Protein AF-Q6JB19-F1 (afdb_monomer)

Solvent-accessible surface area (backbone atoms only — not comparable to full-atom values): 7077 Å² total; per-residue (Å²): 92,61,46,56,47,86,50,74,66,35,45,54,51,34,51,50,53,53,51,49,28,61,75,71,71,52,89,55,83,44,68,68,30,57,92,76,58,48,98,79,58,56,62,70,59,52,50,54,46,61,73,43,38,40,74,28,71,65,30,75,40,88,61,74,46,76,37,69,64,70,34,75,41,70,28,79,96,45,40,95,74,32,62,53,69,74,66,66,60,74,92,77,86,74,80,76,62,95,85,64,61,60,29,41,38,76,72,64,78,41,59,97,89,110

InterPro domains:
  IPR002780 Hydrogenase formation HypD protein [PF01924] (2-114)
  IPR002780 Hydrogenase formation HypD protein [PTHR30149] (2-113)
  IPR042243 HypD, domain 1 [G3DSA:3.40.50.11740] (1-96)

Radius of gyration: 19.49 Å; Cα contacts (8 Å, |Δi|>4): 110; chains: 1; bounding box: 41×41×51 Å

pLDDT: mean 92.57, std 7.98, range [67.5, 98.38]

Organism: NCBI:txid197229

Foldseek 3Di:
DEAFDDDPVRVVVRVVVVVVCVVVVHDDYYYSPVVQADPVGDPVVVVVCVVFKDFDQWDQDQLQGIDGRPDIDGDPVVLVVHPCNVVVDDDDDDHDDPPDPVSCVVVVNDDPVD

Nearest PDB structures (foldseek):
  3vys-assembly1_B  TM=9.336E-01  e=6.534E-08  Thermococcus kodakarensis KOD1

Structure (mmCIF, N/CA/C/O backbone):
data_AF-Q6JB19-F1
#
_entry.id   AF-Q6JB19-F1
#
loop_
_atom_site.group_PDB
_atom_site.id
_atom_site.type_symbol
_atom_site.label_atom_id
_atom_site.label_alt_id
_atom_site.label_comp_id
_atom_site.label_asym_id
_atom_site.label_entity_id
_atom_site.label_seq_id
_atom_site.pdbx_PDB_ins_code
_atom_site.Cartn_x
_atom_site.Cartn_y
_atom_site.Cartn_z
_atom_site.occupancy
_atom_site.B_iso_or_equiv
_atom_site.auth_seq_id
_atom_site.auth_comp_id
_atom_site.auth_asym_id
_atom_site.auth_atom_id
_atom_site.pdbx_PDB_model_num
ATOM 1 N N . ASN A 1 1 ? 3.219 -0.061 -13.173 1.00 87.38 1 ASN A N 1
ATOM 2 C CA . ASN A 1 1 ? 3.644 -0.260 -11.761 1.00 87.38 1 ASN A CA 1
ATOM 3 C C . ASN A 1 1 ? 4.060 -1.709 -11.581 1.00 87.38 1 ASN A C 1
ATOM 5 O O . ASN A 1 1 ? 3.433 -2.565 -12.189 1.00 87.38 1 ASN A O 1
ATOM 9 N N . VAL A 1 2 ? 5.086 -1.999 -10.777 1.00 97.00 2 VAL A N 1
ATOM 10 C CA . VAL A 1 2 ? 5.561 -3.378 -10.551 1.00 97.00 2 VAL A CA 1
ATOM 11 C C . VAL A 1 2 ? 5.640 -3.652 -9.051 1.00 97.00 2 VAL A C 1
ATOM 13 O O . VAL A 1 2 ? 6.305 -2.914 -8.328 1.00 97.00 2 VAL A O 1
ATOM 16 N N . VAL A 1 3 ? 4.965 -4.703 -8.581 1.00 97.69 3 VAL A N 1
ATOM 17 C CA . VAL A 1 3 ? 5.111 -5.202 -7.205 1.00 97.69 3 VAL A CA 1
ATOM 18 C C . VAL A 1 3 ? 6.442 -5.944 -7.100 1.00 97.69 3 VAL A C 1
ATOM 20 O O . VAL A 1 3 ? 6.624 -6.966 -7.761 1.00 97.69 3 VAL A O 1
ATOM 23 N N . SER A 1 4 ? 7.353 -5.429 -6.274 1.00 98.00 4 SER A N 1
ATOM 24 C CA . SER A 1 4 ? 8.721 -5.936 -6.105 1.00 98.00 4 SER A CA 1
ATOM 25 C C . SER A 1 4 ? 8.906 -6.628 -4.759 1.00 98.00 4 SER A C 1
ATOM 27 O O . SER A 1 4 ? 8.290 -6.243 -3.763 1.00 98.00 4 SER A O 1
ATOM 29 N N . GLY A 1 5 ? 9.803 -7.613 -4.722 1.00 97.12 5 GLY A N 1
ATOM 30 C CA . GLY A 1 5 ? 10.428 -8.049 -3.475 1.00 97.12 5 GLY A CA 1
ATOM 31 C C . GLY A 1 5 ? 11.489 -7.057 -2.985 1.00 97.12 5 GLY A C 1
ATOM 32 O O . GLY A 1 5 ? 11.659 -5.972 -3.549 1.00 97.12 5 GLY A O 1
ATOM 33 N N . PHE A 1 6 ? 12.205 -7.442 -1.930 1.00 97.75 6 PHE A N 1
ATOM 34 C CA . PHE A 1 6 ? 13.195 -6.594 -1.253 1.00 97.75 6 PHE A CA 1
ATOM 35 C C . PHE A 1 6 ? 14.644 -7.038 -1.484 1.00 97.75 6 PHE A C 1
ATOM 37 O O . PHE A 1 6 ? 15.563 -6.331 -1.074 1.00 97.75 6 PHE A O 1
ATOM 44 N N . GLU A 1 7 ? 14.868 -8.183 -2.138 1.00 97.81 7 GLU A N 1
ATOM 45 C CA . GLU A 1 7 ? 16.225 -8.614 -2.467 1.00 97.81 7 GLU A CA 1
ATOM 46 C C . GLU A 1 7 ? 16.804 -7.724 -3.575 1.00 97.81 7 GLU A C 1
ATOM 48 O O . GLU A 1 7 ? 16.058 -7.269 -4.449 1.00 97.81 7 GLU A O 1
ATOM 53 N N . PRO A 1 8 ? 18.131 -7.503 -3.623 1.00 97.75 8 PRO A N 1
ATOM 54 C CA . PRO A 1 8 ? 18.742 -6.650 -4.643 1.00 97.75 8 PRO A CA 1
ATOM 55 C C . PRO A 1 8 ? 18.337 -7.027 -6.074 1.00 97.75 8 PRO A C 1
ATOM 57 O O . PRO A 1 8 ? 18.073 -6.154 -6.901 1.00 97.75 8 PRO A O 1
ATOM 60 N N . LEU A 1 9 ? 18.231 -8.330 -6.356 1.00 97.62 9 LEU A N 1
ATOM 61 C CA . LEU A 1 9 ? 17.818 -8.824 -7.667 1.00 97.62 9 LEU A CA 1
ATOM 62 C C . LEU A 1 9 ? 16.342 -8.528 -7.971 1.00 97.62 9 LEU A C 1
ATOM 64 O O . LEU A 1 9 ? 16.021 -8.229 -9.119 1.00 97.62 9 LEU A O 1
ATOM 68 N N . ASP A 1 10 ? 15.464 -8.558 -6.963 1.00 98.12 10 ASP A N 1
ATOM 69 C CA . ASP A 1 10 ? 14.048 -8.222 -7.146 1.00 98.12 10 ASP A CA 1
ATOM 70 C C . ASP A 1 10 ? 13.877 -6.771 -7.579 1.00 98.12 10 ASP A C 1
ATOM 72 O O . ASP A 1 10 ? 13.127 -6.473 -8.510 1.00 98.12 10 ASP A O 1
ATOM 76 N N . ILE A 1 11 ? 14.620 -5.876 -6.925 1.00 98.12 11 ILE A N 1
ATOM 77 C CA . ILE A 1 11 ? 14.585 -4.442 -7.202 1.00 98.12 11 ILE A CA 1
ATOM 78 C C . ILE A 1 11 ? 15.095 -4.177 -8.622 1.00 98.12 11 ILE A C 1
ATOM 80 O O . ILE A 1 11 ? 14.429 -3.491 -9.399 1.00 98.12 11 ILE A O 1
ATOM 84 N N . VAL A 1 12 ? 16.243 -4.755 -8.996 1.00 98.25 12 VAL A N 1
ATOM 85 C CA . VAL A 1 12 ? 16.825 -4.578 -10.339 1.00 98.25 12 VAL A CA 1
ATOM 86 C C . VAL A 1 12 ? 15.901 -5.135 -11.424 1.00 98.25 12 VAL A C 1
ATOM 88 O O . VAL A 1 12 ? 15.672 -4.469 -12.435 1.00 98.25 12 VAL A O 1
ATOM 91 N N . GLN A 1 13 ? 15.322 -6.320 -11.217 1.00 98.25 13 GLN A N 1
ATOM 92 C CA . GLN A 1 13 ? 14.381 -6.905 -12.169 1.00 98.25 13 GLN A CA 1
ATOM 93 C C . GLN A 1 13 ? 13.105 -6.063 -12.298 1.00 98.25 13 GLN A C 1
ATOM 95 O O . GLN A 1 13 ? 12.630 -5.848 -13.411 1.00 98.25 13 GLN A O 1
ATOM 100 N N . SER A 1 14 ? 12.570 -5.543 -11.192 1.00 98.25 14 SER A N 1
ATOM 101 C CA . SER A 1 14 ? 11.372 -4.695 -11.206 1.00 98.25 14 SER A CA 1
ATOM 102 C C . SER A 1 14 ? 11.607 -3.374 -11.940 1.00 98.25 14 SER A C 1
ATOM 104 O O . SER A 1 14 ? 10.743 -2.933 -12.697 1.00 98.25 14 SER A O 1
ATOM 106 N N . ILE A 1 15 ? 12.793 -2.769 -11.791 1.00 98.12 15 ILE A N 1
ATOM 107 C CA . ILE A 1 15 ? 13.198 -1.596 -12.581 1.00 98.12 15 ILE A CA 1
ATOM 108 C C . ILE A 1 15 ? 13.261 -1.952 -14.070 1.00 98.12 15 ILE A C 1
ATOM 110 O O . ILE A 1 15 ? 12.735 -1.211 -14.896 1.00 98.12 15 ILE A O 1
ATOM 114 N N . TRP A 1 16 ? 13.856 -3.093 -14.424 1.00 98.25 16 TRP A N 1
ATOM 115 C CA . TRP A 1 16 ? 13.910 -3.546 -15.815 1.00 98.25 16 TRP A CA 1
ATOM 116 C C . TRP A 1 16 ? 12.510 -3.762 -16.415 1.00 98.25 16 TRP A C 1
ATOM 118 O O . TRP A 1 16 ? 12.249 -3.278 -17.514 1.00 98.25 16 TRP A O 1
ATOM 128 N N . MET A 1 17 ? 11.586 -4.386 -15.679 1.00 98.25 17 MET A N 1
ATOM 129 C CA . MET A 1 17 ? 10.189 -4.560 -16.106 1.00 98.25 17 MET A CA 1
ATOM 130 C C . MET A 1 17 ? 9.480 -3.212 -16.322 1.00 98.25 17 MET A C 1
ATOM 132 O O . MET A 1 17 ? 8.790 -3.028 -17.324 1.00 98.25 17 MET A O 1
ATOM 136 N N . LEU A 1 18 ? 9.695 -2.229 -15.435 1.00 98.06 18 LEU A N 1
ATOM 137 C CA . LEU A 1 18 ? 9.173 -0.867 -15.617 1.00 98.06 18 LEU A CA 1
ATOM 138 C C . LEU A 1 18 ? 9.723 -0.209 -16.890 1.00 98.06 18 LEU A C 1
ATOM 140 O O . LEU A 1 18 ? 8.965 0.404 -17.640 1.00 98.06 18 LEU A O 1
ATOM 144 N N . LEU A 1 19 ? 11.026 -0.348 -17.154 1.00 98.12 19 LEU A N 1
ATOM 145 C CA . LEU A 1 19 ? 11.652 0.181 -18.368 1.00 98.12 19 LEU A CA 1
ATOM 146 C C . LEU A 1 19 ? 11.090 -0.483 -19.631 1.00 98.12 19 LEU A C 1
ATOM 148 O O . LEU A 1 19 ? 10.843 0.213 -20.613 1.00 98.12 19 LEU A O 1
ATOM 152 N N . GLN A 1 20 ? 10.833 -1.794 -19.606 1.00 98.19 20 GLN A N 1
ATOM 153 C CA . GLN A 1 20 ? 10.183 -2.485 -20.722 1.00 98.19 20 GLN A CA 1
ATOM 154 C C . GLN A 1 20 ? 8.776 -1.951 -20.986 1.00 98.19 20 GLN A C 1
ATOM 156 O O . GLN A 1 20 ? 8.464 -1.634 -22.128 1.00 98.19 20 GLN A O 1
ATOM 161 N N . GLN A 1 21 ? 7.949 -1.765 -19.949 1.00 97.94 21 GLN A N 1
ATOM 162 C CA . GLN A 1 21 ? 6.626 -1.155 -20.126 1.00 97.94 21 GLN A CA 1
ATOM 163 C C . GLN A 1 21 ? 6.711 0.233 -20.774 1.00 97.94 21 GLN A C 1
ATOM 165 O O . GLN A 1 21 ? 5.914 0.541 -21.658 1.00 97.94 21 GLN A O 1
ATOM 170 N N . LEU A 1 22 ? 7.689 1.057 -20.379 1.00 97.56 22 LEU A N 1
ATOM 171 C CA . LEU A 1 22 ? 7.903 2.378 -20.980 1.00 97.56 22 LEU A CA 1
ATOM 172 C C . LEU A 1 22 ? 8.278 2.288 -22.466 1.00 97.56 22 LEU A C 1
ATOM 174 O O . LEU A 1 22 ? 7.722 3.032 -23.275 1.00 97.56 22 LEU A O 1
ATOM 178 N N . VAL A 1 23 ? 9.190 1.380 -22.830 1.00 98.25 23 VAL A N 1
ATOM 179 C CA . VAL A 1 23 ? 9.603 1.144 -24.226 1.00 98.25 23 VAL A CA 1
ATOM 180 C C . VAL A 1 23 ? 8.428 0.642 -25.066 1.00 98.25 23 VAL A C 1
ATOM 182 O O . VAL A 1 23 ? 8.179 1.164 -26.153 1.00 98.25 23 VAL A O 1
ATOM 185 N N . ASP A 1 24 ? 7.663 -0.304 -24.526 1.00 97.94 24 ASP A N 1
ATOM 186 C CA . ASP A 1 24 ? 6.516 -0.926 -25.190 1.00 97.94 24 ASP A CA 1
ATOM 187 C C . ASP A 1 24 ? 5.248 -0.055 -25.144 1.00 97.94 24 ASP A C 1
ATOM 189 O O . ASP A 1 24 ? 4.219 -0.423 -25.712 1.00 97.94 24 ASP A O 1
ATOM 193 N N . ARG A 1 25 ? 5.294 1.099 -24.460 1.00 97.62 25 ARG A N 1
ATOM 194 C CA . ARG A 1 25 ? 4.150 1.991 -24.196 1.00 97.62 25 ARG A CA 1
ATOM 195 C C . ARG A 1 25 ? 2.958 1.285 -23.537 1.00 97.62 25 ARG A C 1
ATOM 197 O O . ARG A 1 25 ? 1.803 1.620 -23.803 1.00 97.62 25 ARG A O 1
ATOM 204 N N . ARG A 1 26 ? 3.235 0.320 -22.663 1.00 97.69 26 ARG A N 1
ATOM 205 C CA . ARG A 1 26 ? 2.228 -0.368 -21.847 1.00 97.69 26 ARG A CA 1
ATOM 206 C C . ARG A 1 26 ? 2.090 0.319 -20.491 1.00 97.69 26 ARG A C 1
ATOM 208 O O . ARG A 1 26 ? 3.030 0.929 -19.987 1.00 97.69 26 ARG A O 1
ATOM 215 N N . CYS A 1 27 ? 0.904 0.225 -19.901 1.00 96.31 27 CYS A N 1
ATOM 216 C CA . CYS A 1 27 ? 0.623 0.731 -18.561 1.00 96.31 27 CYS A CA 1
ATOM 217 C C . CYS A 1 27 ? -0.146 -0.339 -17.789 1.00 96.31 27 CYS A C 1
ATOM 219 O O . CYS A 1 27 ? -1.373 -0.340 -17.739 1.00 96.31 27 CYS A O 1
ATOM 221 N N . GLU A 1 28 ? 0.596 -1.292 -17.235 1.00 96.81 28 GLU A N 1
ATOM 222 C CA . GLU A 1 28 ? 0.047 -2.449 -16.537 1.00 96.81 28 GLU A CA 1
ATOM 223 C C . GLU A 1 28 ? 0.605 -2.544 -15.113 1.00 96.81 28 GLU A C 1
ATOM 225 O O . GLU A 1 28 ? 1.679 -2.020 -14.773 1.00 96.81 28 GLU A O 1
ATOM 230 N N . VAL A 1 29 ? -0.152 -3.221 -14.251 1.00 96.50 29 VAL A N 1
ATOM 231 C CA . VAL A 1 29 ? 0.338 -3.655 -12.944 1.00 96.50 29 VAL A CA 1
ATOM 232 C C . VAL A 1 29 ? 0.913 -5.050 -13.111 1.00 96.50 29 VAL A C 1
ATOM 234 O O . VAL A 1 29 ? 0.184 -5.998 -13.387 1.00 96.50 29 VAL A O 1
ATOM 237 N N . GLU A 1 30 ? 2.220 -5.175 -12.928 1.00 97.50 30 GLU A N 1
ATOM 238 C CA . GLU A 1 30 ? 2.898 -6.465 -12.950 1.00 97.50 30 GLU A CA 1
ATOM 239 C C . GLU A 1 30 ? 3.335 -6.869 -11.545 1.00 97.50 30 GLU A C 1
ATOM 241 O O . GLU A 1 30 ? 3.533 -6.040 -10.656 1.00 97.50 30 GLU A O 1
ATOM 246 N N . ASN A 1 31 ? 3.508 -8.170 -11.347 1.00 97.75 31 ASN A N 1
ATOM 247 C CA . ASN A 1 31 ? 3.969 -8.732 -10.089 1.00 97.75 31 ASN A CA 1
ATOM 248 C C . ASN A 1 31 ? 5.291 -9.459 -10.333 1.00 97.75 31 ASN A C 1
ATOM 250 O O . ASN A 1 31 ? 5.296 -10.539 -10.924 1.00 97.75 31 ASN A O 1
ATOM 254 N N . GLN A 1 32 ? 6.400 -8.856 -9.907 1.00 97.81 32 GLN A N 1
ATOM 255 C CA . GLN A 1 32 ? 7.714 -9.498 -9.883 1.00 97.81 32 GLN A CA 1
ATOM 256 C C . GLN A 1 32 ? 7.814 -10.435 -8.669 1.00 97.81 32 GLN A C 1
ATOM 258 O O . GLN A 1 32 ? 8.372 -11.529 -8.762 1.00 97.81 32 GLN A O 1
ATOM 263 N N . TYR A 1 33 ? 7.160 -10.081 -7.560 1.00 97.56 33 TYR A N 1
ATOM 264 C CA . TYR A 1 33 ? 7.209 -10.814 -6.297 1.00 97.56 33 TYR A CA 1
ATOM 265 C C . TYR A 1 33 ? 6.252 -12.025 -6.208 1.00 97.56 33 TYR A C 1
ATOM 267 O O . TYR A 1 33 ? 5.724 -12.347 -5.139 1.00 97.56 33 TYR A O 1
ATOM 275 N N . LYS A 1 34 ? 6.049 -12.753 -7.318 1.00 95.62 34 LYS A N 1
ATOM 276 C CA . LYS A 1 34 ? 5.063 -13.856 -7.441 1.00 95.62 34 LYS A CA 1
ATOM 277 C C . LYS A 1 34 ? 5.251 -14.995 -6.439 1.00 95.62 34 LYS A C 1
ATOM 279 O O . LYS A 1 34 ? 4.320 -15.747 -6.179 1.00 95.62 34 LYS A O 1
ATOM 284 N N . ARG A 1 35 ? 6.459 -15.138 -5.885 1.00 95.75 35 ARG A N 1
ATOM 285 C CA . ARG A 1 35 ? 6.765 -16.159 -4.874 1.00 95.75 35 ARG A CA 1
ATOM 286 C C . ARG A 1 35 ? 6.020 -15.954 -3.552 1.00 95.75 35 ARG A C 1
ATOM 288 O O . ARG A 1 35 ? 5.860 -16.924 -2.823 1.00 95.75 35 ARG A O 1
ATOM 295 N N . LEU A 1 36 ? 5.582 -14.728 -3.243 1.00 95.56 36 LEU A N 1
ATOM 296 C CA . LEU A 1 36 ? 4.828 -14.419 -2.020 1.00 95.56 36 LEU A CA 1
ATOM 297 C C . LEU A 1 36 ? 3.516 -13.681 -2.285 1.00 95.56 36 LEU A C 1
ATOM 299 O O . LEU A 1 36 ? 2.531 -13.938 -1.596 1.00 95.56 36 LEU A O 1
ATOM 303 N N . VAL A 1 37 ? 3.483 -12.764 -3.253 1.00 97.00 37 VAL A N 1
ATOM 304 C CA . VAL A 1 37 ? 2.287 -11.959 -3.517 1.00 97.00 37 VAL A CA 1
ATOM 305 C C . VAL A 1 37 ? 1.380 -12.707 -4.485 1.00 97.00 37 VAL A C 1
ATOM 307 O O . VAL A 1 37 ? 1.714 -12.859 -5.660 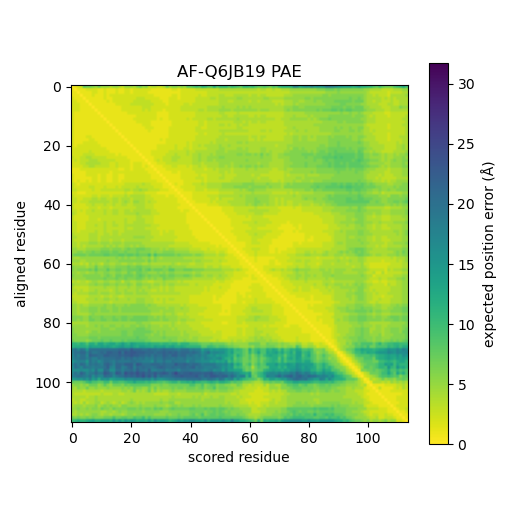1.00 97.00 37 VAL A O 1
ATOM 310 N N . GLN A 1 38 ? 0.227 -13.154 -3.990 1.00 96.25 38 GLN A N 1
ATOM 311 C CA . GLN A 1 38 ? -0.831 -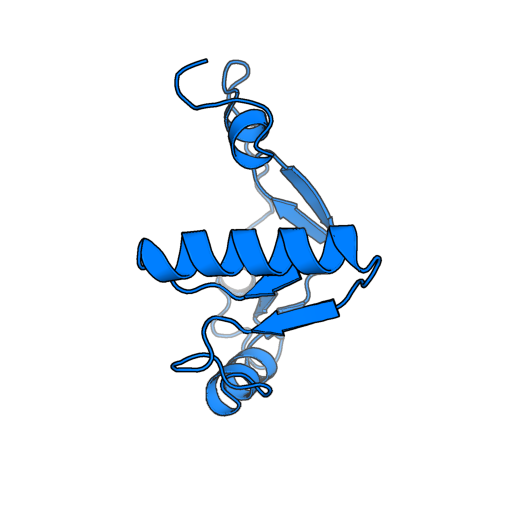13.748 -4.807 1.00 96.25 38 GLN A CA 1
ATOM 312 C C . GLN A 1 38 ? -1.713 -12.661 -5.442 1.00 96.25 38 GLN A C 1
ATOM 314 O O . GLN A 1 38 ? -1.864 -11.597 -4.836 1.00 96.25 38 GLN A O 1
ATOM 319 N N . PRO A 1 39 ? -2.331 -12.910 -6.615 1.00 93.81 39 PRO A N 1
ATOM 320 C CA . PRO A 1 39 ? -3.231 -11.950 -7.262 1.00 93.81 39 PRO A CA 1
ATOM 321 C C . PRO A 1 39 ? -4.378 -11.476 -6.360 1.00 93.81 39 PRO A C 1
ATOM 323 O O . PRO A 1 39 ? -4.672 -10.286 -6.320 1.00 93.81 39 PRO A O 1
A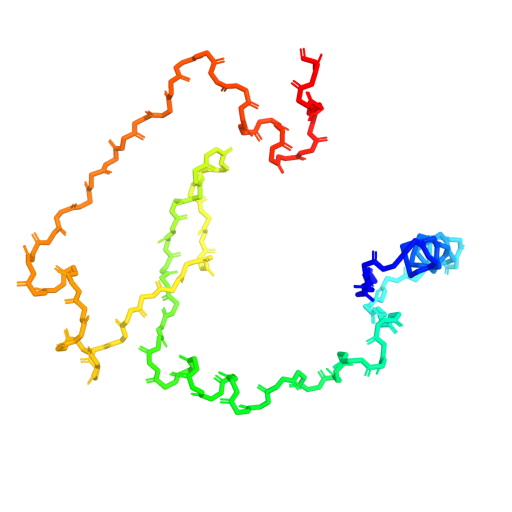TOM 326 N N . ASP A 1 40 ? -4.955 -12.390 -5.575 1.00 95.31 40 ASP A N 1
ATOM 327 C CA . ASP A 1 40 ? -6.062 -12.099 -4.652 1.00 95.31 40 ASP A CA 1
ATOM 328 C C . ASP A 1 40 ? -5.585 -11.604 -3.270 1.00 95.31 40 ASP A C 1
ATOM 330 O O . ASP A 1 40 ? -6.381 -11.401 -2.350 1.00 95.31 40 ASP A O 1
ATOM 334 N N . GLY A 1 41 ? -4.270 -11.428 -3.089 1.00 95.75 41 GLY A N 1
ATOM 335 C CA . GLY A 1 41 ? -3.663 -11.072 -1.812 1.00 95.75 41 GLY A CA 1
ATOM 336 C C . GLY A 1 41 ? -3.840 -12.161 -0.749 1.00 95.75 41 GLY A C 1
ATOM 337 O O . GLY A 1 41 ? -3.686 -13.351 -1.022 1.00 95.75 41 GLY A O 1
ATOM 338 N N . ASN A 1 42 ? -4.130 -11.750 0.488 1.00 97.88 42 ASN A N 1
ATOM 339 C CA . ASN A 1 42 ? -4.457 -12.656 1.591 1.00 97.88 42 ASN A CA 1
ATOM 340 C C . ASN A 1 42 ? -5.944 -12.494 1.959 1.00 97.88 42 ASN A C 1
ATOM 342 O O . ASN A 1 42 ? -6.281 -11.554 2.687 1.00 97.88 42 ASN A O 1
ATOM 346 N N . PRO A 1 43 ? -6.830 -13.404 1.508 1.00 97.19 43 PRO A N 1
ATOM 347 C CA . PRO A 1 43 ? -8.267 -13.291 1.751 1.00 97.19 43 PRO A CA 1
ATOM 348 C C . PRO A 1 43 ? -8.625 -13.238 3.237 1.00 9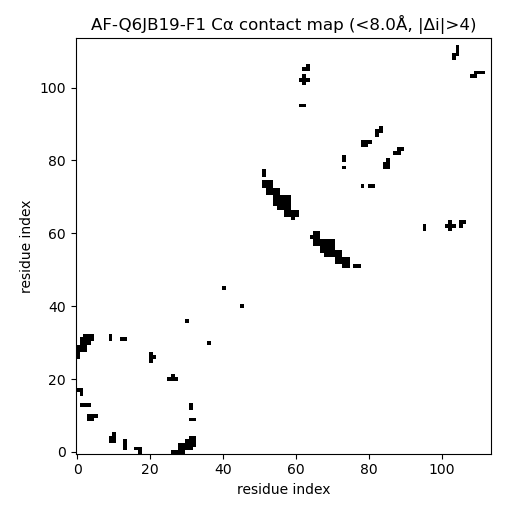7.19 43 PRO A C 1
ATOM 350 O O . PRO A 1 43 ? -9.466 -12.445 3.641 1.00 97.19 43 PRO A O 1
ATOM 353 N N . MET A 1 44 ? -7.946 -14.025 4.077 1.00 98.19 44 MET A N 1
ATOM 354 C CA . MET A 1 44 ? -8.207 -14.048 5.519 1.00 98.19 44 MET A CA 1
ATOM 355 C C . MET A 1 44 ? -7.895 -12.695 6.171 1.00 98.19 44 MET A C 1
ATOM 357 O O . MET A 1 44 ? -8.677 -12.206 6.985 1.00 98.19 44 MET A O 1
ATOM 361 N N . ALA A 1 45 ? -6.772 -12.078 5.797 1.00 97.81 45 ALA A N 1
ATOM 362 C CA . ALA A 1 45 ? -6.401 -10.758 6.297 1.00 97.81 45 ALA A CA 1
ATOM 363 C C . ALA A 1 45 ? -7.366 -9.674 5.796 1.00 97.81 45 ALA A C 1
ATOM 365 O O . ALA A 1 45 ? -7.795 -8.829 6.580 1.00 97.81 45 ALA A O 1
ATOM 366 N N . LEU A 1 46 ? -7.750 -9.722 4.516 1.00 97.81 46 LEU A N 1
ATOM 367 C CA . LEU A 1 46 ? -8.712 -8.784 3.935 1.00 97.81 46 LEU A CA 1
ATOM 368 C C . LEU A 1 46 ? -10.071 -8.851 4.638 1.00 97.81 46 LEU A C 1
ATOM 370 O O . LEU A 1 46 ? -10.632 -7.810 4.971 1.00 97.81 46 LEU A O 1
ATOM 374 N N . GLU A 1 47 ? -10.577 -10.051 4.920 1.00 98.25 47 GLU A N 1
ATOM 375 C CA . GLU A 1 47 ? -11.835 -10.220 5.650 1.00 98.25 47 GLU A CA 1
ATOM 376 C C . GLU A 1 47 ? -11.735 -9.736 7.100 1.00 98.25 47 GLU A C 1
ATOM 378 O O . GLU A 1 47 ? -12.651 -9.078 7.592 1.00 98.25 47 GLU A O 1
ATOM 383 N N . ALA A 1 48 ? -10.612 -9.980 7.782 1.00 98.19 48 ALA A N 1
ATOM 384 C CA . ALA A 1 48 ? -10.392 -9.452 9.127 1.00 98.19 48 ALA A CA 1
ATOM 385 C C . ALA A 1 48 ? -10.381 -7.913 9.148 1.00 98.19 48 ALA A C 1
ATOM 387 O O . ALA A 1 48 ? -11.014 -7.310 10.016 1.00 98.19 48 ALA A O 1
ATOM 388 N N . ILE A 1 49 ? -9.717 -7.280 8.171 1.00 98.00 49 ILE A N 1
ATOM 389 C CA . ILE A 1 49 ? -9.685 -5.819 8.040 1.00 98.00 49 ILE A CA 1
ATOM 390 C C . ILE A 1 49 ? -11.096 -5.279 7.784 1.00 98.00 49 ILE A C 1
ATOM 392 O O . ILE A 1 49 ? -11.555 -4.426 8.538 1.00 98.00 49 ILE A O 1
ATOM 396 N N . LYS A 1 50 ? -11.819 -5.814 6.789 1.00 97.62 50 LYS A N 1
ATOM 397 C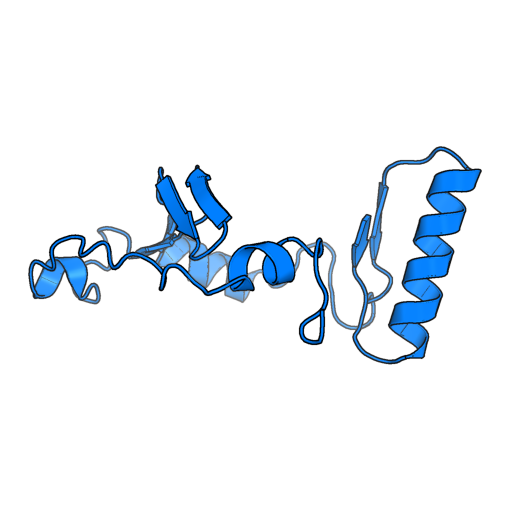 CA . LYS A 1 50 ? -13.196 -5.388 6.463 1.00 97.62 50 LYS A CA 1
ATOM 398 C C . LYS A 1 50 ? -14.167 -5.568 7.627 1.00 97.62 50 LYS A C 1
ATOM 400 O O . LYS A 1 50 ? -15.103 -4.793 7.783 1.00 97.62 50 LYS A O 1
ATOM 405 N N . LYS A 1 51 ? -13.969 -6.613 8.433 1.00 98.19 51 LYS A N 1
ATOM 406 C CA . LYS A 1 51 ? -14.826 -6.912 9.580 1.00 98.19 51 LYS A CA 1
ATOM 407 C C . LYS A 1 51 ? -14.698 -5.869 10.687 1.00 98.19 51 LYS A C 1
ATOM 409 O O . LYS A 1 51 ? -15.700 -5.571 11.330 1.00 98.19 51 LYS A O 1
ATOM 414 N N . VAL A 1 52 ? -13.496 -5.344 10.928 1.00 98.38 52 VAL A N 1
ATOM 415 C CA . VAL A 1 52 ? -13.201 -4.485 12.091 1.00 98.38 52 VAL A CA 1
ATOM 416 C C . VAL A 1 52 ? -13.117 -3.004 11.731 1.00 98.38 52 VAL A C 1
ATOM 418 O O . VAL A 1 52 ? -13.467 -2.162 12.556 1.00 98.38 52 VAL A O 1
ATOM 421 N N . PHE A 1 53 ? -12.679 -2.677 10.519 1.00 98.38 53 PHE A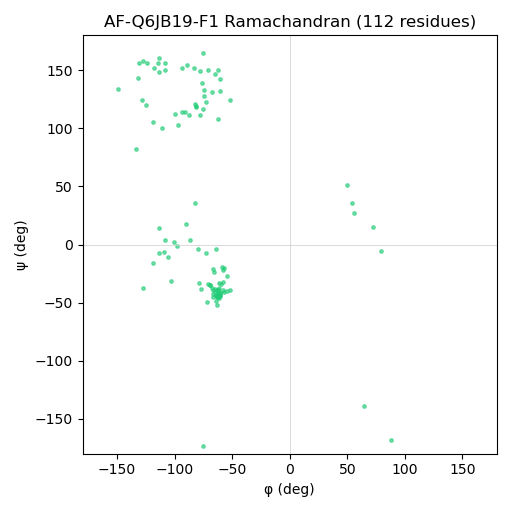 N 1
ATOM 422 C CA . PHE A 1 53 ? -12.379 -1.309 10.119 1.00 98.38 53 PHE A CA 1
ATOM 423 C C . PHE A 1 53 ? -13.324 -0.794 9.035 1.00 98.38 53 PHE A C 1
ATOM 425 O O . PHE A 1 53 ? -13.880 -1.560 8.250 1.00 98.38 53 PHE A O 1
ATOM 432 N N . GLU A 1 54 ? -13.458 0.525 8.973 1.00 97.62 54 GLU A N 1
ATOM 433 C CA . GLU A 1 54 ? -14.077 1.264 7.876 1.00 97.62 54 GLU A CA 1
ATOM 434 C C . GLU A 1 54 ? -13.168 2.421 7.439 1.00 97.62 54 GLU A C 1
ATOM 436 O O . GLU A 1 54 ? -12.313 2.884 8.199 1.00 97.62 54 GLU A O 1
ATOM 441 N N . VAL A 1 55 ? -13.318 2.867 6.193 1.00 97.56 55 VAL A N 1
ATOM 442 C CA . VAL A 1 55 ? -12.492 3.937 5.617 1.00 97.56 55 VAL A CA 1
ATOM 443 C C . VAL A 1 55 ? -12.919 5.289 6.196 1.00 97.56 55 VAL A C 1
ATOM 445 O O . VAL A 1 55 ? -14.110 5.595 6.253 1.00 97.56 55 VAL A O 1
ATOM 448 N N . ARG A 1 56 ? -11.953 6.107 6.626 1.00 95.06 56 ARG A N 1
ATOM 449 C CA . ARG A 1 56 ? -12.191 7.510 6.997 1.00 95.06 56 ARG A CA 1
ATOM 450 C C . ARG A 1 56 ? -12.351 8.351 5.734 1.00 95.06 56 ARG A C 1
ATOM 452 O O . ARG A 1 56 ? -11.594 8.168 4.787 1.00 95.06 56 ARG A O 1
ATOM 459 N N . GLU A 1 57 ? -13.296 9.288 5.731 1.00 94.50 57 GLU A N 1
ATOM 460 C CA . GLU A 1 57 ? -13.492 10.200 4.594 1.00 94.50 57 GLU A CA 1
ATOM 461 C C . GLU A 1 57 ? -12.245 11.049 4.343 1.00 94.50 57 GLU A C 1
ATOM 463 O O . GLU A 1 57 ? -11.772 11.127 3.212 1.00 94.50 57 GLU A O 1
ATOM 468 N N . GLU A 1 58 ? -11.657 11.581 5.412 1.00 93.00 58 GLU A N 1
ATOM 469 C CA . GLU A 1 58 ? -10.438 12.382 5.392 1.00 93.00 58 GLU A CA 1
ATOM 470 C C . GLU A 1 58 ? -9.469 11.869 6.460 1.00 93.00 58 GLU A C 1
ATOM 472 O O . GLU A 1 58 ? -9.874 11.418 7.538 1.00 93.00 58 GLU A O 1
ATOM 477 N N . PHE A 1 59 ? -8.175 11.899 6.149 1.00 92.31 59 PHE A N 1
ATOM 478 C CA . PHE A 1 59 ? -7.137 11.567 7.113 1.00 92.31 59 PHE A CA 1
ATOM 479 C C . PHE A 1 59 ? -5.862 12.350 6.825 1.00 92.31 59 PHE A C 1
ATOM 481 O O . PHE A 1 59 ? -5.410 12.430 5.681 1.00 92.31 59 PHE A O 1
ATOM 488 N N . GLU A 1 60 ? -5.278 12.922 7.872 1.00 90.50 60 GLU A N 1
ATOM 489 C CA . GLU A 1 60 ? -4.029 13.665 7.776 1.00 90.50 60 GLU A CA 1
ATOM 490 C C . GLU A 1 60 ? -2.836 12.704 7.779 1.00 90.50 60 GLU A C 1
ATOM 492 O O . GLU A 1 60 ? -2.577 11.987 8.747 1.00 90.50 60 GLU A O 1
ATOM 497 N N . TRP A 1 61 ? -2.069 12.721 6.693 1.00 90.06 61 TRP A N 1
ATOM 498 C CA . TRP A 1 61 ? -0.757 12.098 6.629 1.00 90.06 61 TRP A CA 1
ATOM 499 C C . TRP A 1 61 ? 0.288 13.145 6.975 1.00 90.06 61 TRP A C 1
ATOM 501 O O . TRP A 1 61 ? 0.504 14.108 6.235 1.00 90.06 61 TRP A O 1
ATOM 511 N N . ARG A 1 62 ? 0.969 12.950 8.102 1.00 86.06 62 ARG A N 1
ATOM 512 C CA . ARG A 1 62 ? 2.024 13.857 8.555 1.00 86.06 62 ARG A CA 1
ATOM 513 C C . ARG A 1 62 ? 3.064 14.095 7.450 1.00 86.06 62 ARG A C 1
ATOM 515 O O . ARG A 1 62 ? 3.635 13.145 6.917 1.00 86.06 62 ARG A O 1
ATOM 522 N N . GLY A 1 63 ? 3.300 15.362 7.109 1.00 84.62 63 GLY A N 1
ATOM 523 C CA . GLY A 1 63 ? 4.211 15.781 6.036 1.00 84.62 63 GLY A CA 1
ATOM 524 C C . GLY A 1 63 ? 3.660 15.673 4.604 1.00 84.62 63 GLY A C 1
ATOM 525 O O . GLY A 1 63 ? 4.332 16.127 3.678 1.00 84.62 63 GLY A O 1
ATOM 526 N N . LEU A 1 64 ? 2.462 15.111 4.407 1.00 87.81 64 LEU A N 1
ATOM 527 C CA . LEU A 1 64 ? 1.784 14.987 3.106 1.00 87.81 64 LEU A CA 1
ATOM 528 C C . LEU A 1 64 ? 0.437 15.731 3.053 1.00 87.81 64 LEU A C 1
ATOM 530 O O . LEU A 1 64 ? -0.060 15.998 1.962 1.00 87.81 64 LEU A O 1
ATOM 534 N N . GLY A 1 65 ? -0.115 16.105 4.211 1.00 87.62 65 GLY A N 1
ATOM 535 C CA . GLY A 1 65 ? -1.392 16.804 4.336 1.00 87.62 65 GLY A CA 1
ATOM 536 C C . GLY A 1 65 ? -2.587 15.854 4.420 1.00 87.62 65 GLY A C 1
ATOM 537 O O . GLY A 1 65 ? -2.436 14.650 4.632 1.00 87.62 65 GLY A O 1
ATOM 538 N N . GLU A 1 66 ? -3.790 16.406 4.284 1.00 91.56 66 GLU A N 1
ATOM 539 C CA . GLU A 1 66 ? -5.029 15.627 4.268 1.00 91.56 66 GLU A CA 1
ATOM 540 C C . GLU A 1 66 ? -5.189 14.890 2.936 1.00 91.56 66 GLU A C 1
ATOM 542 O O . GLU A 1 66 ? -5.100 15.477 1.856 1.00 91.56 66 GLU A O 1
ATOM 547 N N . ILE A 1 67 ? -5.427 13.582 3.023 1.00 94.00 67 ILE A N 1
ATOM 548 C CA . ILE A 1 67 ? -5.664 12.717 1.871 1.00 94.00 67 ILE A CA 1
ATOM 549 C C . ILE A 1 67 ? -6.998 12.004 2.086 1.00 94.00 67 ILE A C 1
ATOM 551 O O . ILE A 1 67 ? -7.169 11.254 3.053 1.00 94.00 67 ILE A O 1
ATOM 555 N N . ALA A 1 68 ? -7.942 12.221 1.171 1.00 96.56 68 ALA A N 1
ATOM 556 C CA . ALA A 1 68 ? -9.251 11.583 1.226 1.00 96.56 68 ALA A CA 1
ATOM 557 C C . ALA A 1 68 ? -9.136 10.050 1.157 1.00 96.56 68 ALA A C 1
ATOM 559 O O . ALA A 1 68 ? -8.296 9.515 0.432 1.00 96.56 68 ALA A O 1
ATOM 560 N N . GLN A 1 69 ? -9.990 9.344 1.903 1.00 96.88 69 GLN A N 1
ATOM 561 C CA . GLN A 1 69 ? -10.134 7.880 1.866 1.00 96.88 69 GLN A CA 1
ATOM 562 C C . GLN A 1 69 ? -8.835 7.091 2.114 1.00 96.88 69 GLN A C 1
ATOM 564 O O . GLN A 1 69 ? -8.680 5.960 1.656 1.00 96.88 69 GLN A O 1
ATOM 569 N N . SER A 1 70 ? -7.892 7.685 2.846 1.00 96.31 70 SER A N 1
ATOM 570 C CA . SER A 1 70 ? -6.539 7.145 3.035 1.00 96.31 70 SER A CA 1
ATOM 571 C C . SER A 1 70 ? -6.284 6.547 4.423 1.00 96.31 70 SER A C 1
ATOM 573 O O . SER A 1 70 ? -5.258 5.900 4.635 1.00 96.31 70 SER A O 1
ATOM 575 N N . GLY A 1 71 ? -7.202 6.759 5.369 1.00 95.81 71 GLY A N 1
ATOM 576 C CA . GLY A 1 71 ? -7.131 6.243 6.734 1.00 95.81 71 GLY A CA 1
ATOM 577 C C . GLY A 1 71 ? -8.225 5.218 7.028 1.00 95.81 71 GLY A C 1
ATOM 578 O O . GLY A 1 71 ? -9.260 5.176 6.362 1.00 95.81 71 GLY A O 1
ATOM 579 N N . LEU A 1 72 ? -8.013 4.410 8.065 1.00 96.94 72 LEU A N 1
ATOM 580 C CA . LEU A 1 72 ? -9.003 3.479 8.606 1.00 96.94 72 LEU A CA 1
ATOM 581 C C . LEU A 1 72 ? -9.404 3.916 10.020 1.00 96.94 72 LEU A C 1
ATOM 583 O O . LEU A 1 72 ? -8.587 4.458 10.763 1.00 96.94 72 LEU A O 1
ATOM 587 N N . LYS A 1 73 ? -10.653 3.656 10.403 1.00 95.81 73 LYS A N 1
ATOM 588 C CA . LYS A 1 73 ? -11.138 3.734 11.790 1.00 95.81 73 LYS A CA 1
ATOM 589 C C . LYS A 1 73 ? -11.821 2.434 12.182 1.00 95.81 73 LYS A C 1
ATOM 591 O O . LYS A 1 73 ? -12.242 1.672 11.312 1.00 95.81 73 LYS A O 1
ATOM 596 N N . ILE A 1 74 ? -11.905 2.166 13.482 1.00 97.44 74 ILE A N 1
ATOM 597 C CA . ILE A 1 74 ? -12.662 1.019 13.988 1.00 97.44 74 ILE A CA 1
ATOM 598 C C . ILE A 1 74 ? -14.144 1.284 13.715 1.00 97.44 74 ILE A C 1
ATOM 600 O O . ILE A 1 74 ? -14.648 2.371 13.985 1.00 97.44 74 ILE A O 1
ATOM 604 N N . ASN A 1 75 ? -14.843 0.304 13.145 1.00 97.25 75 ASN A N 1
ATOM 605 C CA . ASN A 1 75 ? -16.256 0.471 12.834 1.00 97.25 75 ASN A CA 1
ATOM 606 C C . ASN A 1 75 ? -17.134 0.383 14.095 1.00 97.25 75 ASN A C 1
ATOM 608 O O . ASN A 1 75 ? -16.730 -0.114 15.151 1.00 97.25 75 ASN A O 1
ATOM 612 N N . SER A 1 76 ? -18.382 0.829 13.965 1.00 95.88 76 SER A N 1
ATOM 613 C CA . SER A 1 76 ? -19.337 0.926 15.075 1.00 95.88 76 SER A CA 1
ATOM 614 C C . SER A 1 76 ? -19.613 -0.402 15.796 1.00 95.88 76 SER A C 1
ATOM 616 O O . SER A 1 76 ? -19.791 -0.401 17.014 1.00 95.88 76 SER A O 1
ATOM 618 N N . ASN A 1 77 ? -19.567 -1.545 15.099 1.00 97.50 77 ASN A N 1
ATOM 619 C CA . ASN A 1 77 ? -19.763 -2.869 15.710 1.00 97.50 77 ASN A CA 1
ATOM 620 C C . ASN A 1 77 ? -18.635 -3.240 16.688 1.00 97.50 77 ASN A C 1
ATOM 622 O O . ASN A 1 77 ? -18.819 -4.088 17.561 1.00 97.50 77 ASN A O 1
ATOM 626 N N . TYR A 1 78 ? -17.471 -2.604 16.544 1.00 97.50 78 TYR A N 1
ATOM 627 C CA . TYR A 1 78 ? -16.284 -2.808 17.370 1.00 97.50 78 TYR A CA 1
ATOM 628 C C . TYR A 1 78 ? -15.933 -1.576 18.217 1.00 97.50 78 TYR A C 1
ATOM 630 O O . TYR A 1 78 ? -14.862 -1.551 18.820 1.00 97.50 78 TYR A O 1
ATOM 638 N N . ALA A 1 79 ? -16.837 -0.597 18.354 1.00 95.75 79 ALA A N 1
ATOM 639 C CA . ALA A 1 79 ? -16.605 0.654 19.091 1.00 95.75 79 ALA A CA 1
ATOM 640 C C . ALA A 1 79 ? -16.141 0.445 20.546 1.00 95.75 79 ALA A C 1
ATOM 642 O O . ALA A 1 79 ? -15.383 1.242 21.092 1.00 95.75 79 ALA A O 1
ATOM 643 N N . GLN A 1 80 ? -16.506 -0.681 21.167 1.00 95.94 80 GLN A N 1
ATOM 644 C CA . GLN A 1 80 ? -16.001 -1.088 22.483 1.00 95.94 80 GLN A CA 1
ATOM 645 C C . GLN A 1 80 ? -14.488 -1.373 22.525 1.00 95.94 80 GLN A C 1
ATOM 647 O O . GLN A 1 80 ? -13.970 -1.705 23.588 1.00 95.94 80 GLN A O 1
ATOM 652 N N . PHE A 1 81 ? -13.772 -1.310 21.406 1.00 96.44 81 PHE A N 1
ATOM 653 C CA . PHE A 1 81 ? -12.313 -1.402 21.326 1.00 96.44 81 PHE A CA 1
ATOM 654 C C . PHE A 1 81 ? -11.670 -0.091 20.867 1.00 96.44 81 PHE A C 1
ATOM 656 O O . PHE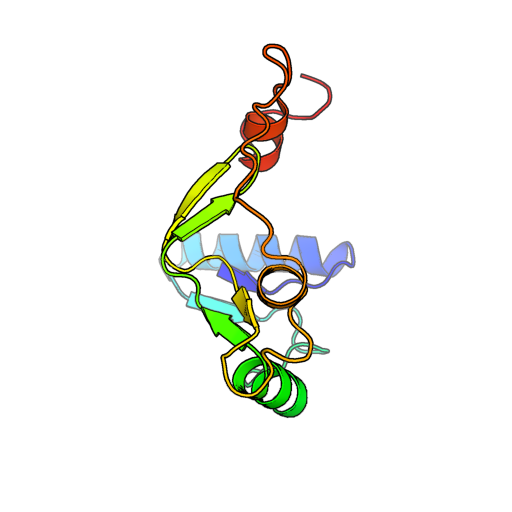 A 1 81 ? -10.451 0.031 20.946 1.00 96.44 81 PHE A O 1
ATOM 663 N N . ASP A 1 82 ? -12.472 0.890 20.457 1.00 95.62 82 ASP A N 1
ATOM 664 C CA . ASP A 1 82 ? -12.000 2.178 19.972 1.00 95.62 82 ASP A CA 1
ATOM 665 C C . ASP A 1 82 ? -11.686 3.129 21.138 1.00 95.62 82 ASP A C 1
ATOM 667 O O . ASP A 1 82 ? -12.536 3.424 21.982 1.00 95.62 82 ASP A O 1
ATOM 671 N N . ALA A 1 83 ? -10.435 3.586 21.206 1.00 93.94 83 ALA A N 1
ATOM 672 C CA . ALA A 1 83 ? -9.979 4.532 22.217 1.00 93.94 83 ALA A CA 1
ATOM 673 C C . ALA A 1 83 ? -10.543 5.943 21.990 1.00 93.94 83 ALA A C 1
ATOM 675 O O . ALA A 1 83 ? -10.833 6.629 22.971 1.00 93.94 83 ALA A O 1
ATOM 676 N N . GLU A 1 84 ? -10.739 6.354 20.732 1.00 92.69 84 GLU A N 1
ATOM 677 C CA . GLU A 1 84 ? -11.333 7.651 20.389 1.00 92.69 84 GLU A CA 1
ATOM 678 C C . GLU A 1 84 ? -12.753 7.737 20.961 1.00 92.69 84 GLU A C 1
ATOM 680 O O . GLU A 1 84 ? -13.102 8.727 21.603 1.00 92.69 84 GLU A O 1
ATOM 685 N N . VAL A 1 85 ? -13.522 6.644 20.850 1.00 92.38 85 VAL A N 1
ATOM 686 C CA . VAL A 1 85 ? -14.873 6.526 21.424 1.00 92.38 85 VAL A CA 1
ATOM 687 C C . VAL A 1 85 ? -14.835 6.411 22.950 1.00 92.38 85 VAL A C 1
ATOM 689 O O . VAL A 1 85 ? -15.555 7.129 23.641 1.00 92.38 85 VAL A O 1
ATOM 692 N N . LYS A 1 86 ? -14.004 5.520 23.506 1.00 93.81 86 LYS A N 1
ATOM 693 C CA . LYS A 1 86 ? -13.964 5.262 24.960 1.00 93.81 86 LYS A CA 1
ATOM 694 C C . LYS A 1 86 ? -13.551 6.465 25.792 1.00 93.81 86 LYS A C 1
ATOM 696 O O . LYS A 1 86 ? -14.057 6.634 26.899 1.00 93.81 86 LYS A O 1
ATOM 701 N N . PHE A 1 87 ? -12.587 7.234 25.301 1.00 93.75 87 PHE A N 1
ATOM 702 C CA . PHE A 1 87 ? -11.986 8.334 26.048 1.00 93.75 87 PHE A CA 1
ATOM 703 C C . PHE A 1 87 ? -12.398 9.704 25.515 1.00 93.75 87 PHE A C 1
ATOM 705 O O . PHE A 1 87 ? -11.922 10.707 26.039 1.00 93.75 87 PHE A O 1
ATOM 712 N N . ASN A 1 88 ? -13.290 9.747 24.518 1.00 89.75 88 ASN A N 1
ATOM 713 C CA . ASN A 1 88 ? -13.759 10.976 23.884 1.00 89.75 88 ASN A CA 1
ATOM 714 C C . ASN A 1 88 ? -12.578 11.874 23.473 1.00 89.75 88 ASN A C 1
ATOM 716 O O . ASN A 1 88 ? -12.488 13.038 23.872 1.00 89.75 88 ASN A O 1
ATOM 720 N N . ILE A 1 89 ? -11.624 11.279 22.751 1.00 85.56 89 ILE A N 1
ATOM 721 C CA . ILE A 1 89 ? -10.391 11.952 22.334 1.00 85.56 89 ILE A CA 1
ATOM 722 C C . ILE A 1 89 ? -10.739 12.949 21.230 1.00 85.56 89 ILE A C 1
ATOM 724 O O . ILE A 1 89 ? -11.285 12.571 20.198 1.00 85.56 89 ILE A O 1
ATOM 728 N N . SER A 1 90 ? -10.409 14.219 21.449 1.00 77.75 90 SER A N 1
ATOM 729 C CA . SER A 1 90 ? -10.524 15.265 20.432 1.00 77.75 90 SER A CA 1
ATOM 730 C C . SER A 1 90 ? -9.362 15.195 19.441 1.00 77.75 90 SER A C 1
ATOM 732 O O . SER A 1 90 ? -8.239 14.878 19.835 1.00 77.75 90 SER A O 1
ATOM 734 N N . ASP A 1 91 ? -9.594 15.591 18.189 1.00 70.62 91 ASP A N 1
ATOM 735 C CA . ASP A 1 91 ? -8.522 15.751 17.204 1.00 70.62 91 ASP A CA 1
ATOM 736 C C . ASP A 1 91 ? -7.536 16.841 17.648 1.00 70.62 91 ASP A C 1
ATOM 738 O O . ASP A 1 91 ? -7.836 18.038 17.640 1.00 70.62 91 ASP A O 1
ATOM 742 N N . VAL A 1 92 ? -6.334 16.426 18.052 1.00 72.19 92 VAL A N 1
ATOM 743 C CA . VAL A 1 92 ? -5.232 17.337 18.371 1.00 72.19 92 VAL A CA 1
ATOM 744 C C . VAL A 1 92 ? -4.323 17.433 17.153 1.00 72.19 92 VAL A C 1
ATOM 746 O O . VAL A 1 92 ? -3.505 16.548 16.906 1.00 72.19 92 VAL A O 1
ATOM 749 N N . LYS A 1 93 ? -4.431 18.535 16.406 1.00 68.62 93 LYS A N 1
ATOM 750 C CA . LYS A 1 93 ? -3.478 18.850 15.335 1.00 68.62 93 LYS A CA 1
ATOM 751 C C . LYS A 1 93 ? -2.198 19.413 15.946 1.00 68.62 93 LYS A C 1
ATOM 753 O O . LYS A 1 93 ? -2.193 20.515 16.496 1.00 68.62 93 LYS A O 1
ATOM 758 N N . VAL A 1 94 ? -1.111 18.650 15.858 1.00 70.94 94 VAL A N 1
ATOM 759 C CA . VAL A 1 94 ? 0.226 19.110 16.248 1.00 70.94 94 VAL A CA 1
ATOM 760 C C . VAL A 1 94 ? 0.972 19.506 14.977 1.00 70.94 94 VAL A C 1
ATOM 762 O O . VAL A 1 94 ? 1.274 18.624 14.173 1.00 70.94 94 VAL A O 1
ATOM 765 N N . PRO A 1 95 ? 1.269 20.800 14.766 1.00 68.94 95 PRO A N 1
ATOM 766 C CA . PRO A 1 95 ? 1.992 21.223 13.580 1.00 68.94 95 PRO A CA 1
ATOM 767 C C 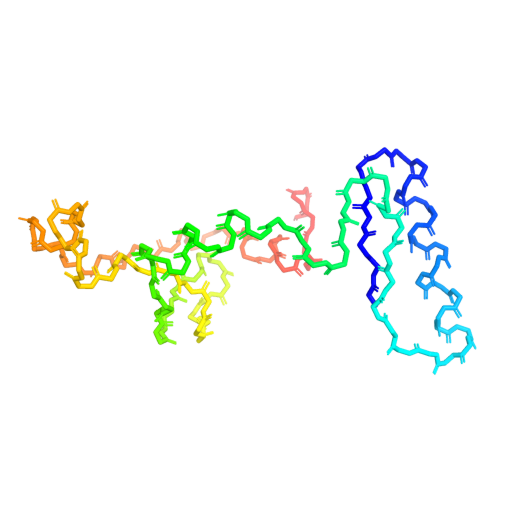. PRO A 1 95 ? 3.406 20.641 13.579 1.00 68.94 95 PRO A C 1
ATOM 769 O O . PRO A 1 95 ? 4.046 20.501 14.627 1.00 68.94 95 PRO A O 1
ATOM 772 N N . ASP A 1 96 ? 3.910 20.339 12.385 1.00 68.69 96 ASP A N 1
ATOM 773 C CA . ASP A 1 96 ? 5.313 19.988 12.219 1.00 68.69 96 ASP A CA 1
ATOM 774 C C . ASP A 1 96 ? 6.224 21.156 12.614 1.00 68.69 96 ASP A C 1
ATOM 776 O O . ASP A 1 96 ? 5.874 22.335 12.500 1.00 68.69 96 ASP A O 1
ATOM 780 N N . ALA A 1 97 ? 7.426 20.827 13.093 1.00 74.88 97 ALA A N 1
ATOM 781 C CA . ALA A 1 97 ? 8.429 21.837 13.396 1.00 74.88 97 ALA A CA 1
ATOM 782 C C . ALA A 1 97 ? 8.777 22.612 12.116 1.00 74.88 97 ALA A C 1
ATOM 784 O O . ALA A 1 97 ? 9.083 22.002 11.093 1.00 74.88 97 ALA A O 1
ATOM 785 N N . ALA A 1 98 ? 8.802 23.946 12.189 1.00 67.50 98 ALA A N 1
ATOM 786 C CA . ALA A 1 98 ? 8.944 24.822 11.019 1.00 67.50 98 ALA A CA 1
ATOM 787 C C . ALA A 1 98 ? 10.204 24.570 10.160 1.00 67.50 98 ALA A C 1
ATOM 789 O O . ALA A 1 98 ? 10.236 24.955 8.997 1.00 67.50 98 ALA A O 1
ATOM 790 N N . ALA A 1 99 ? 11.236 23.928 10.720 1.00 71.38 99 ALA A N 1
ATOM 791 C CA . ALA A 1 99 ? 12.487 23.600 10.032 1.00 71.38 99 ALA A CA 1
ATOM 792 C C . ALA A 1 99 ? 12.566 22.153 9.489 1.00 71.38 99 ALA A C 1
ATOM 794 O O . ALA A 1 99 ? 13.584 21.780 8.914 1.00 71.38 99 ALA A O 1
ATOM 795 N N . CYS A 1 1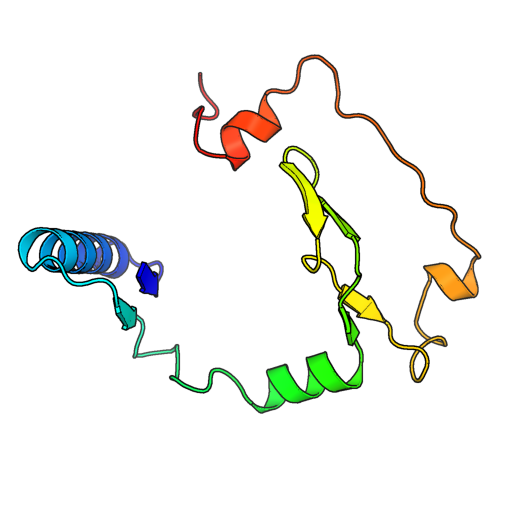00 ? 11.548 21.306 9.683 1.00 75.00 100 CYS A N 1
ATOM 796 C CA . CYS A 1 100 ? 11.584 19.907 9.232 1.00 75.00 100 CYS A CA 1
ATOM 797 C C . CYS A 1 100 ? 11.231 19.803 7.741 1.00 75.00 100 CYS A C 1
ATOM 799 O O . CYS A 1 100 ? 10.122 20.111 7.318 1.00 75.00 100 CYS A O 1
ATOM 801 N N . GLN A 1 101 ? 12.173 19.290 6.946 1.00 82.44 101 GLN A N 1
ATOM 802 C CA . GLN A 1 101 ? 11.988 18.957 5.524 1.00 82.44 101 GLN A CA 1
ATOM 803 C C . GLN A 1 101 ? 11.511 17.509 5.324 1.00 82.44 101 GLN A C 1
ATOM 805 O O . GLN A 1 101 ? 11.599 16.942 4.235 1.00 82.44 101 GLN A O 1
ATOM 810 N N . CYS A 1 102 ? 10.995 16.889 6.385 1.00 84.94 102 CYS A N 1
ATOM 811 C CA . CYS A 1 102 ? 10.614 15.483 6.395 1.00 84.94 102 CYS A CA 1
ATOM 812 C C . CYS A 1 102 ? 9.505 15.190 5.367 1.00 84.94 102 CYS A C 1
ATOM 814 O O . CYS A 1 102 ? 9.532 14.142 4.729 1.00 84.94 102 CYS A O 1
ATOM 816 N N . GLY A 1 103 ? 8.594 16.145 5.128 1.00 85.75 103 GLY A N 1
ATOM 817 C CA . GLY A 1 103 ? 7.587 16.050 4.064 1.00 85.75 103 GLY A CA 1
ATOM 818 C C . GLY A 1 103 ? 8.186 15.976 2.652 1.00 85.75 103 GLY A C 1
ATOM 819 O O . GLY A 1 103 ? 7.731 15.185 1.829 1.00 85.75 103 GLY A O 1
ATOM 820 N N . GLU A 1 104 ? 9.256 16.725 2.366 1.00 89.81 104 GLU A N 1
ATOM 821 C CA . GLU A 1 104 ? 9.954 16.653 1.070 1.00 89.81 104 GLU A CA 1
ATOM 822 C C . GLU A 1 104 ? 10.698 15.327 0.882 1.00 89.81 104 GLU A C 1
ATOM 824 O O . GLU A 1 104 ? 10.738 14.791 -0.228 1.00 89.81 104 GLU A O 1
ATOM 829 N N . ILE A 1 105 ? 11.240 14.762 1.964 1.00 90.94 105 ILE A N 1
ATOM 830 C CA . ILE A 1 105 ? 11.868 13.436 1.947 1.00 90.94 105 ILE A CA 1
ATOM 831 C C . ILE A 1 105 ? 10.819 12.346 1.684 1.00 90.94 105 ILE A C 1
ATOM 833 O O . ILE A 1 105 ? 11.043 11.478 0.841 1.00 90.94 105 ILE A O 1
ATOM 837 N N . LEU A 1 106 ? 9.658 12.406 2.348 1.00 90.62 106 LEU A N 1
ATOM 838 C CA . LEU A 1 106 ? 8.558 11.450 2.148 1.00 90.62 106 LEU A CA 1
ATOM 839 C C . LEU A 1 106 ? 8.010 11.478 0.714 1.00 90.62 106 LEU A C 1
ATOM 841 O O . LEU A 1 106 ? 7.712 10.426 0.154 1.00 90.62 106 LEU A O 1
ATOM 845 N N . LYS A 1 107 ? 7.937 12.662 0.092 1.00 90.88 107 LYS A N 1
ATOM 846 C CA . LYS A 1 107 ? 7.568 12.824 -1.327 1.00 90.88 107 LYS A CA 1
ATOM 847 C C . LYS A 1 107 ? 8.663 12.377 -2.303 1.00 90.88 107 LYS A C 1
ATOM 849 O O . LYS A 1 107 ? 8.433 12.361 -3.509 1.00 90.88 107 LYS A O 1
ATOM 854 N N . GLY A 1 108 ? 9.858 12.049 -1.809 1.00 91.62 108 GLY A N 1
ATOM 855 C CA . GLY A 1 108 ? 11.012 11.694 -2.632 1.00 91.62 108 GLY A CA 1
ATOM 856 C C . GLY A 1 108 ? 11.640 12.873 -3.383 1.00 91.62 108 GLY A C 1
ATOM 857 O O . GLY A 1 108 ? 12.421 12.641 -4.304 1.00 91.62 108 GLY A O 1
ATOM 858 N N . VAL A 1 109 ? 11.317 14.116 -3.003 1.00 93.00 109 VAL A N 1
ATOM 859 C CA . VAL A 1 109 ? 11.866 15.350 -3.598 1.00 93.00 109 VAL A CA 1
ATOM 860 C C . VAL A 1 109 ? 13.280 15.621 -3.080 1.00 93.00 109 VAL A C 1
ATOM 862 O O . VAL A 1 109 ? 14.148 16.029 -3.850 1.00 93.00 109 VAL A O 1
ATOM 865 N N . LEU A 1 110 ? 13.525 15.358 -1.792 1.00 92.12 110 LEU A N 1
ATOM 866 C CA . LEU A 1 110 ? 14.835 15.498 -1.152 1.00 92.12 110 LEU A CA 1
ATOM 867 C C . LEU A 1 110 ? 15.348 14.162 -0.615 1.00 92.12 110 LEU A C 1
ATOM 869 O O . LEU A 1 110 ? 14.586 13.269 -0.240 1.00 92.12 110 LEU A O 1
ATOM 873 N N . LYS A 1 111 ? 16.671 14.031 -0.552 1.00 90.19 111 LYS A N 1
ATOM 874 C CA . LYS A 1 111 ? 17.341 12.979 0.214 1.00 90.19 111 LYS A CA 1
ATOM 875 C C . LYS A 1 111 ? 17.601 13.455 1.646 1.00 90.19 111 LYS A C 1
ATOM 877 O O . LYS A 1 111 ? 17.783 14.647 1.844 1.00 90.19 111 LYS A O 1
ATOM 882 N N . PRO A 1 112 ? 17.713 12.547 2.634 1.00 88.56 112 PRO A N 1
ATOM 883 C CA . PRO A 1 112 ? 17.951 12.931 4.031 1.00 88.56 112 PRO A CA 1
ATOM 884 C C . PRO A 1 112 ? 19.227 13.741 4.295 1.00 88.56 112 PRO A C 1
ATOM 886 O O . PRO A 1 112 ? 19.356 14.341 5.353 1.00 88.56 112 PRO A O 1
ATOM 889 N N . TRP A 1 113 ? 20.193 13.696 3.377 1.00 87.69 113 TRP A N 1
ATOM 890 C CA . TRP A 1 113 ? 21.473 14.402 3.480 1.00 87.69 113 TRP A CA 1
ATOM 891 C C . TRP A 1 113 ? 21.526 15.703 2.664 1.00 87.69 113 TRP A C 1
ATOM 893 O O . TRP A 1 113 ? 22.593 16.310 2.580 1.00 87.69 113 TRP A O 1
ATOM 903 N N . GLN A 1 114 ? 20.428 16.073 2.002 1.00 80.38 114 GLN A N 1
ATOM 904 C CA . GLN A 1 114 ? 20.261 17.360 1.324 1.00 80.38 114 GLN A CA 1
ATOM 905 C C . GLN A 1 114 ? 19.529 18.324 2.248 1.00 80.38 114 GLN A C 1
ATOM 907 O O . GLN A 1 114 ? 19.879 19.521 2.192 1.00 80.38 114 GLN A O 1
#

Secondary structure (DSSP, 8-state):
-EE--SSHHHHHHHHHHHHHHHHTT----EES-TTT--TT--HHHHHHHHHHEEE-SEEEETTTEEEET--EEE-GGGGGG-HHHHHT------PPPTT--HHHHHTTSS-TT-

Sequence (114 aa):
NVVSGFEPLDIVQSIWMLLQQLVDRRCEVENQYKRLVQPDGNPMALEAIKKVFEVREEFEWRGLGEIAQSGLKINSNYAQFDAEVKFNISDVKVPDAAACQCGEILKGVLKPWQ

Mean predicted aligned error: 5.01 Å